Protein AF-A0A925V2D4-F1 (afdb_monomer)

Mean predicted aligned error: 14.12 Å

Foldseek 3Di:
DDDLVLLVVLCVVCVVVVHHDDLVSSCVSSVVDDDSVSNVVSSVVVVVVVVVVVDPPDPDPVVVVVVVVVVVVVVVVVVVVVVVVVVVVVVVVVVVVVVVVVVVVVVVVVVVVVVVVVVVVVVVVVVVVVVVD

Secondary structure (DSSP, 8-state):
---HHHHHHHHHHHHHTT----HHHHHHHTTT-S-HHHHHHHHHHHHHHHHHHTS---PPPHHHHHHHHHHHHHHHHHHHHHHHHHHHHHHHHHHHHHHHHHHHHHHHHHHHHHHHHHHHHHHHHHHHHHHT-

Radius of gyration: 40.56 Å; Cα contacts (8 Å, |Δi|>4): 46; chains: 1; bounding box: 80×41×97 Å

Structure (mmCIF, N/CA/C/O backbone):
data_AF-A0A925V2D4-F1
#
_entry.id   AF-A0A925V2D4-F1
#
loop_
_atom_site.group_PDB
_atom_site.id
_atom_site.type_symbol
_atom_site.label_atom_id
_atom_site.label_alt_id
_atom_site.label_comp_id
_atom_site.label_asym_id
_atom_site.label_entity_id
_atom_site.label_seq_id
_atom_site.pdbx_PDB_ins_code
_atom_site.Cartn_x
_atom_site.Cartn_y
_atom_site.Cartn_z
_atom_site.occupancy
_atom_site.B_iso_or_equiv
_atom_site.auth_seq_id
_atom_site.auth_comp_id
_atom_site.auth_asym_id
_atom_site.auth_atom_id
_atom_site.pdbx_PDB_model_num
ATOM 1 N N . MET A 1 1 ? 41.769 -29.103 -25.908 1.00 64.94 1 MET A N 1
ATOM 2 C CA . MET A 1 1 ? 41.907 -27.683 -26.300 1.00 64.94 1 MET A CA 1
ATOM 3 C C . MET A 1 1 ? 40.503 -27.124 -26.400 1.00 64.94 1 MET A C 1
ATOM 5 O O . MET A 1 1 ? 39.691 -27.806 -27.006 1.00 64.94 1 MET A O 1
ATOM 9 N N . ALA A 1 2 ? 40.214 -25.968 -25.802 1.00 78.00 2 ALA A N 1
ATOM 10 C CA . ALA A 1 2 ? 38.893 -25.354 -25.929 1.00 78.00 2 ALA A CA 1
ATOM 11 C C . ALA A 1 2 ? 38.728 -24.756 -27.335 1.00 78.00 2 ALA A C 1
ATOM 13 O O . ALA A 1 2 ? 39.617 -24.055 -27.830 1.00 78.00 2 ALA A O 1
ATOM 14 N N . SER A 1 3 ? 37.615 -25.068 -27.982 1.00 87.94 3 SER A N 1
ATOM 15 C CA . SER A 1 3 ? 37.202 -24.504 -29.261 1.00 87.94 3 SER A CA 1
ATOM 16 C C . SER A 1 3 ? 36.704 -23.065 -29.092 1.00 87.94 3 SER A C 1
ATOM 18 O O . SER A 1 3 ? 36.346 -22.619 -28.001 1.00 87.94 3 SER A O 1
ATOM 20 N N . LYS A 1 4 ? 36.664 -22.314 -30.197 1.00 89.06 4 LYS A N 1
ATOM 21 C CA . LYS A 1 4 ? 36.134 -20.944 -30.210 1.00 89.06 4 LYS A CA 1
ATOM 22 C C . LYS A 1 4 ? 34.677 -20.891 -29.728 1.00 89.06 4 LYS A C 1
ATOM 24 O O . LYS A 1 4 ? 34.330 -19.995 -28.968 1.00 89.06 4 LYS A O 1
ATOM 29 N N . GLU A 1 5 ? 33.863 -21.861 -30.138 1.00 89.62 5 GLU A N 1
ATOM 30 C CA . GLU A 1 5 ? 32.439 -21.955 -29.793 1.00 89.62 5 GLU A CA 1
ATOM 31 C C . GLU A 1 5 ? 32.228 -22.192 -28.293 1.00 89.62 5 GLU A C 1
ATOM 33 O O . GLU A 1 5 ? 31.378 -21.552 -27.679 1.00 89.62 5 GLU A O 1
ATOM 38 N N . GLU A 1 6 ? 33.053 -23.038 -27.666 1.00 90.56 6 GLU A N 1
ATOM 39 C CA . GLU A 1 6 ? 33.014 -23.258 -26.214 1.00 90.56 6 GLU A CA 1
ATOM 40 C C . GLU A 1 6 ? 33.361 -21.980 -25.438 1.00 90.56 6 GLU A C 1
ATOM 42 O O . GLU A 1 6 ? 32.707 -21.658 -24.445 1.00 90.56 6 GLU A O 1
ATOM 47 N N . ILE A 1 7 ? 34.354 -21.220 -25.912 1.00 91.88 7 ILE A N 1
ATOM 48 C CA . ILE A 1 7 ? 34.750 -19.942 -25.307 1.00 91.88 7 ILE A CA 1
ATOM 49 C C . ILE A 1 7 ? 33.624 -18.906 -25.455 1.00 91.88 7 ILE A C 1
ATOM 51 O O . ILE A 1 7 ? 33.312 -18.202 -24.495 1.00 91.88 7 ILE A O 1
ATOM 55 N N . GLU A 1 8 ? 32.980 -18.821 -26.621 1.00 93.12 8 GLU A N 1
ATOM 56 C CA . GLU A 1 8 ? 31.832 -17.931 -26.848 1.00 93.12 8 GLU A CA 1
ATOM 57 C C . GLU A 1 8 ? 30.631 -18.306 -25.968 1.00 93.12 8 GLU A C 1
ATOM 59 O O . GLU A 1 8 ? 30.008 -17.421 -25.376 1.00 93.12 8 GLU A O 1
ATOM 64 N N . ALA A 1 9 ? 30.349 -19.602 -25.807 1.00 93.25 9 ALA A N 1
ATOM 65 C CA . ALA A 1 9 ? 29.288 -20.092 -24.931 1.00 93.25 9 ALA A CA 1
ATOM 66 C C . ALA A 1 9 ? 29.558 -19.762 -23.453 1.00 93.25 9 ALA A C 1
ATOM 68 O O . ALA A 1 9 ? 28.652 -19.318 -22.747 1.00 93.25 9 ALA A O 1
ATOM 69 N N . ALA A 1 10 ? 30.801 -19.920 -22.988 1.00 93.12 10 ALA A N 1
ATOM 70 C CA . ALA A 1 10 ? 31.208 -19.541 -21.634 1.00 93.12 10 ALA A CA 1
ATOM 71 C C . ALA A 1 10 ? 31.072 -18.026 -21.393 1.00 93.12 10 ALA A C 1
ATOM 73 O O . ALA A 1 10 ? 30.536 -17.597 -20.371 1.00 93.12 10 ALA A O 1
ATOM 74 N N . ILE A 1 11 ? 31.488 -17.201 -22.360 1.00 94.25 11 ILE A N 1
ATOM 75 C CA . ILE A 1 11 ? 31.311 -15.742 -22.304 1.00 94.25 11 ILE A CA 1
ATOM 76 C C . ILE A 1 11 ? 29.823 -15.371 -22.231 1.00 94.25 11 ILE A C 1
ATOM 78 O O . ILE A 1 11 ? 29.449 -14.499 -21.445 1.00 94.25 11 ILE A O 1
ATOM 82 N N . ALA A 1 12 ? 28.974 -16.025 -23.030 1.00 92.00 12 ALA A N 1
ATOM 83 C CA . ALA A 1 12 ? 27.537 -15.777 -23.038 1.00 92.00 12 ALA A CA 1
ATOM 84 C C . ALA A 1 12 ? 26.886 -16.126 -21.692 1.00 92.00 12 ALA A C 1
ATOM 86 O O . ALA A 1 12 ? 26.130 -15.311 -21.171 1.00 92.00 12 ALA A O 1
ATOM 87 N N . ARG A 1 13 ? 27.229 -17.276 -21.091 1.00 93.38 13 ARG A N 1
ATOM 88 C CA . ARG A 1 13 ? 26.721 -17.678 -19.766 1.00 93.38 13 ARG A CA 1
ATOM 89 C C . ARG A 1 13 ? 27.069 -16.662 -18.679 1.00 93.38 13 ARG A C 1
ATOM 91 O O . ARG A 1 13 ? 26.181 -16.223 -17.953 1.00 93.38 13 ARG A O 1
ATOM 98 N N . LEU A 1 14 ? 28.329 -16.225 -18.623 1.00 93.69 14 LEU A N 1
ATOM 99 C CA . LEU A 1 14 ? 28.768 -15.197 -17.672 1.00 93.69 14 LEU A CA 1
ATOM 100 C C . LEU A 1 14 ? 27.994 -13.883 -17.863 1.00 93.69 14 LEU A C 1
ATOM 102 O O . LEU A 1 14 ? 27.525 -13.293 -16.892 1.00 93.69 14 LEU A O 1
ATOM 106 N N . ALA A 1 15 ? 27.797 -13.456 -19.112 1.00 90.69 15 ALA A N 1
ATOM 107 C CA . ALA A 1 15 ? 27.063 -12.232 -19.416 1.00 90.69 15 ALA A CA 1
ATOM 108 C C . ALA A 1 15 ? 25.562 -12.321 -19.078 1.00 90.69 15 ALA A C 1
ATOM 110 O O . ALA A 1 15 ? 25.000 -11.344 -18.585 1.00 90.69 15 ALA A O 1
ATOM 111 N N . THR A 1 16 ? 24.912 -13.466 -19.317 1.00 91.12 16 THR A N 1
ATOM 112 C CA . THR A 1 16 ? 23.504 -13.705 -18.946 1.00 91.12 16 THR A CA 1
ATOM 113 C C . THR A 1 16 ? 23.303 -13.675 -17.433 1.00 91.12 16 THR A C 1
ATOM 115 O O . THR A 1 16 ? 22.284 -13.173 -16.967 1.00 91.12 16 THR A O 1
ATOM 118 N N . ASN A 1 17 ? 24.299 -14.119 -16.665 1.00 88.75 17 ASN A N 1
ATOM 119 C CA . ASN A 1 17 ? 24.288 -14.065 -15.203 1.00 88.75 17 ASN A CA 1
ATOM 120 C C . ASN A 1 17 ? 24.615 -12.668 -14.636 1.00 88.75 17 ASN A C 1
ATOM 122 O O . ASN A 1 17 ? 24.733 -12.506 -13.425 1.00 88.75 17 ASN A O 1
ATOM 126 N N . GLY A 1 18 ? 24.778 -11.652 -15.491 1.00 86.12 18 GLY A N 1
ATOM 127 C CA . GLY A 1 18 ? 25.103 -10.287 -15.072 1.00 86.12 18 GLY A CA 1
ATOM 128 C C . GLY A 1 18 ? 26.564 -10.084 -14.659 1.00 86.12 18 GLY A C 1
ATOM 129 O O . GLY A 1 18 ? 26.909 -9.028 -14.133 1.00 86.12 18 GLY A O 1
ATOM 130 N N . GLU A 1 19 ? 27.442 -11.057 -14.906 1.00 89.25 19 GLU A N 1
ATOM 131 C CA . GLU A 1 19 ? 28.861 -10.954 -14.580 1.00 89.25 19 GLU A CA 1
ATOM 132 C C . GLU A 1 19 ? 29.686 -10.405 -15.751 1.00 89.25 19 GLU A C 1
ATOM 134 O O . GLU A 1 19 ? 29.445 -10.742 -16.910 1.00 89.25 19 GLU A O 1
ATOM 139 N N . ASP A 1 20 ? 30.719 -9.595 -15.465 1.00 89.06 20 ASP A N 1
ATOM 140 C CA . ASP A 1 20 ? 31.681 -9.197 -16.504 1.00 89.06 20 ASP A CA 1
ATOM 141 C C . ASP A 1 20 ? 32.587 -10.384 -16.875 1.00 89.06 20 ASP A C 1
ATOM 143 O O . ASP A 1 20 ? 33.328 -10.883 -16.013 1.00 89.06 20 ASP A O 1
ATOM 147 N N . PRO A 1 21 ? 32.586 -10.838 -18.143 1.00 90.69 21 PRO A N 1
ATOM 148 C CA . PRO A 1 21 ? 33.458 -11.915 -18.574 1.00 90.69 21 PRO A CA 1
ATOM 149 C C . PRO A 1 21 ? 34.915 -11.433 -18.581 1.00 90.69 21 PRO A C 1
ATOM 151 O O . PRO A 1 21 ? 35.319 -10.559 -19.358 1.00 90.69 21 PRO A O 1
ATOM 154 N N . THR A 1 22 ? 35.733 -12.022 -17.710 1.00 93.62 22 THR A N 1
ATOM 155 C CA . THR A 1 22 ? 37.191 -11.839 -17.694 1.00 93.62 22 THR A CA 1
ATOM 156 C C . THR A 1 22 ? 37.878 -13.112 -18.171 1.00 93.62 22 THR A C 1
ATOM 158 O O . THR A 1 22 ? 37.315 -14.198 -18.073 1.00 93.62 22 THR A O 1
ATOM 161 N N . VAL A 1 23 ? 39.119 -13.005 -18.657 1.00 91.56 23 VAL A N 1
ATOM 162 C CA . VAL A 1 23 ? 39.8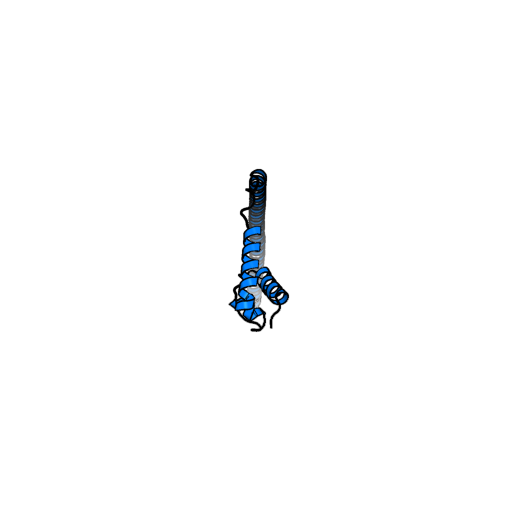92 -14.166 -19.139 1.00 91.56 23 VAL A CA 1
ATOM 163 C C . VAL A 1 23 ? 39.964 -15.275 -18.080 1.00 91.56 23 VAL A C 1
ATOM 165 O O . VAL A 1 23 ? 39.834 -16.449 -18.413 1.00 91.56 23 VAL A O 1
ATOM 168 N N . ARG A 1 24 ? 40.110 -14.901 -16.801 1.00 91.94 24 ARG A N 1
ATOM 169 C CA . ARG A 1 24 ? 40.142 -15.842 -15.677 1.00 91.94 24 ARG A CA 1
ATOM 170 C C . ARG A 1 24 ? 38.787 -16.505 -15.436 1.00 91.94 24 ARG A C 1
ATOM 172 O O . ARG A 1 24 ? 38.741 -17.720 -15.338 1.00 91.94 24 ARG A O 1
ATOM 179 N N . LYS A 1 25 ? 37.696 -15.733 -15.419 1.00 92.81 25 LYS A N 1
ATOM 180 C CA . LYS A 1 25 ? 36.342 -16.276 -15.228 1.00 92.81 25 LYS A CA 1
ATOM 181 C C . LYS A 1 25 ? 35.925 -17.204 -16.363 1.00 92.81 25 LYS A C 1
ATOM 183 O O . LYS A 1 25 ? 35.363 -18.255 -16.112 1.00 92.81 25 LYS A O 1
ATOM 188 N N . VAL A 1 26 ? 36.248 -16.842 -17.603 1.00 92.12 26 VAL A N 1
ATOM 189 C CA . VAL A 1 26 ? 35.991 -17.695 -18.771 1.00 92.12 26 VAL A CA 1
ATOM 190 C C . VAL A 1 26 ? 36.815 -18.984 -18.687 1.00 92.12 26 VAL A C 1
ATOM 192 O O . VAL A 1 26 ? 36.315 -20.049 -19.017 1.00 92.12 26 VAL A O 1
ATOM 195 N N . TRP A 1 27 ? 38.060 -18.917 -18.211 1.00 92.44 27 TRP A N 1
ATOM 196 C CA . TRP A 1 27 ? 38.886 -20.106 -17.992 1.00 92.44 27 TRP A CA 1
ATOM 197 C C . TRP A 1 27 ? 38.354 -21.006 -16.867 1.00 92.44 27 TRP A C 1
ATOM 199 O O . TRP A 1 27 ? 38.335 -22.226 -17.027 1.00 92.44 27 TRP A O 1
ATOM 209 N N . ASP A 1 28 ? 37.881 -20.421 -15.765 1.00 91.94 28 ASP A N 1
ATOM 210 C CA . ASP A 1 28 ? 37.244 -21.155 -14.667 1.00 91.94 28 ASP A CA 1
ATOM 211 C C . ASP A 1 28 ? 35.925 -21.816 -15.131 1.00 91.94 28 ASP A C 1
ATOM 213 O O . ASP A 1 28 ? 35.712 -22.998 -14.869 1.00 91.94 28 ASP A O 1
ATOM 217 N N . GLU A 1 29 ? 35.105 -21.103 -15.911 1.00 89.88 29 GLU A N 1
ATOM 218 C CA . GLU A 1 29 ? 33.852 -21.584 -16.525 1.00 89.88 29 GLU A CA 1
ATOM 219 C C . GLU A 1 29 ? 34.078 -22.735 -17.526 1.00 89.88 29 GLU A C 1
ATOM 221 O O . GLU A 1 29 ? 33.243 -23.624 -17.674 1.00 89.88 29 GLU A O 1
ATOM 226 N N . LEU A 1 30 ? 35.233 -22.757 -18.197 1.00 89.44 30 LEU A N 1
ATOM 227 C CA . LEU A 1 30 ? 35.657 -23.842 -19.091 1.00 89.44 30 LEU A CA 1
ATOM 228 C C . LEU A 1 30 ? 36.286 -25.032 -18.343 1.00 89.44 30 LEU A C 1
ATOM 230 O O . LEU A 1 30 ? 36.883 -25.912 -18.968 1.00 89.44 30 LEU A O 1
ATOM 234 N N . GLY A 1 31 ? 36.216 -25.062 -17.009 1.00 87.12 31 GLY A N 1
ATOM 235 C CA . GLY A 1 31 ? 36.801 -26.131 -16.199 1.00 87.12 31 GLY A CA 1
ATOM 236 C C . GLY A 1 31 ? 38.330 -26.137 -16.225 1.00 87.12 31 GLY A C 1
ATOM 237 O O . GLY A 1 31 ? 38.946 -27.199 -16.153 1.00 87.12 31 GLY A O 1
ATOM 238 N N . LYS A 1 32 ? 38.953 -24.957 -16.360 1.00 85.62 32 LYS A N 1
ATOM 239 C CA . LYS A 1 32 ? 40.411 -24.762 -16.482 1.00 85.62 32 LYS A CA 1
ATOM 240 C C . LYS A 1 32 ? 41.020 -25.412 -17.729 1.00 85.62 32 LYS A C 1
ATOM 242 O O . LYS A 1 32 ? 42.229 -25.645 -17.794 1.00 85.62 32 LYS A O 1
ATOM 247 N N . SER A 1 33 ? 40.192 -25.682 -18.736 1.00 77.56 33 SER A N 1
ATOM 248 C CA . SER A 1 33 ? 40.608 -26.214 -20.030 1.00 77.56 33 SER A CA 1
ATOM 249 C C . SER A 1 33 ? 40.903 -25.085 -21.024 1.00 77.56 33 SER A C 1
ATOM 251 O O . SER A 1 33 ? 40.158 -24.112 -21.126 1.00 77.56 33 SER A O 1
ATOM 253 N N . GLY A 1 34 ? 41.992 -25.220 -21.786 1.00 77.25 34 GLY A N 1
ATOM 254 C CA . GLY A 1 34 ? 42.433 -24.230 -22.777 1.00 77.25 34 GLY A CA 1
ATOM 255 C C . GLY A 1 34 ? 43.482 -23.240 -22.258 1.00 77.25 34 GLY A C 1
ATOM 256 O O . GLY A 1 34 ? 43.807 -23.202 -21.073 1.00 77.25 34 GLY A O 1
ATOM 257 N N . SER A 1 35 ? 44.050 -22.458 -23.181 1.00 86.06 35 SER A N 1
ATOM 258 C CA . SER A 1 35 ? 45.068 -21.443 -22.884 1.00 86.06 35 SER A CA 1
ATOM 259 C C . SER A 1 35 ? 44.480 -20.032 -22.894 1.00 86.06 35 SER A C 1
ATOM 261 O O . SER A 1 35 ? 43.630 -19.698 -23.721 1.00 86.06 35 SER A O 1
ATOM 263 N N . PHE A 1 36 ? 45.012 -19.149 -22.047 1.00 87.12 36 PHE A N 1
ATOM 264 C CA . PHE A 1 36 ? 44.679 -17.723 -22.067 1.00 87.12 36 PHE A CA 1
ATOM 265 C C . PHE A 1 36 ? 44.938 -17.070 -23.430 1.00 87.12 36 PHE A C 1
ATOM 267 O O . PHE A 1 36 ? 44.193 -16.175 -23.824 1.00 87.12 36 PHE A O 1
ATOM 274 N N . SER A 1 37 ? 45.928 -17.552 -24.189 1.00 87.75 37 SER A N 1
ATOM 275 C CA . SER A 1 37 ? 46.192 -17.079 -25.556 1.00 87.75 37 SER A CA 1
ATOM 276 C C . SER A 1 37 ? 45.062 -17.401 -26.543 1.00 87.75 37 SER A C 1
ATOM 278 O O . SER A 1 37 ? 44.934 -16.713 -27.551 1.00 87.75 37 SER A O 1
ATOM 280 N N . GLN A 1 38 ? 44.221 -18.399 -26.247 1.00 88.06 38 GLN A N 1
ATOM 281 C CA . GLN A 1 38 ? 43.047 -18.771 -27.047 1.00 88.06 38 GLN A CA 1
ATOM 282 C C . GLN A 1 38 ? 41.791 -18.006 -26.611 1.00 88.06 38 GLN A C 1
ATOM 284 O O . GLN A 1 38 ? 40.981 -17.620 -27.449 1.00 88.06 38 GLN A O 1
ATOM 289 N N . ILE A 1 39 ? 41.649 -17.741 -25.308 1.00 90.94 39 ILE A N 1
ATOM 290 C CA . ILE A 1 39 ? 40.495 -17.027 -24.738 1.00 90.94 39 ILE A CA 1
ATOM 291 C C . ILE A 1 39 ? 40.545 -15.531 -25.071 1.00 90.94 39 ILE A C 1
ATOM 293 O O . ILE A 1 39 ? 39.531 -14.930 -25.426 1.00 90.94 39 ILE A O 1
ATOM 297 N N . ASN A 1 40 ? 41.725 -14.917 -24.971 1.00 93.12 40 ASN A N 1
ATOM 298 C CA . ASN A 1 40 ? 41.879 -13.465 -25.060 1.00 93.12 40 ASN A CA 1
ATOM 299 C C . ASN A 1 40 ? 41.406 -12.858 -26.406 1.00 93.12 40 ASN A C 1
ATOM 301 O O . ASN A 1 40 ? 40.686 -11.853 -26.379 1.00 93.12 40 ASN A O 1
ATOM 305 N N . PRO A 1 41 ? 41.709 -13.456 -27.581 1.00 92.75 41 PRO A N 1
ATOM 306 C CA . PRO A 1 41 ? 41.209 -12.964 -28.868 1.00 92.75 41 PRO A CA 1
ATOM 307 C C . PRO A 1 41 ? 39.678 -13.000 -28.976 1.00 92.75 41 PRO A C 1
ATOM 309 O O . PRO A 1 41 ? 39.073 -12.039 -29.455 1.00 92.75 41 PRO A O 1
ATOM 312 N N . VAL A 1 42 ? 39.050 -14.079 -28.495 1.00 93.31 42 VAL A N 1
ATOM 313 C CA . VAL A 1 42 ? 37.590 -14.274 -28.541 1.00 93.31 42 VAL A CA 1
ATOM 314 C C . VAL A 1 42 ? 36.889 -13.301 -27.596 1.00 93.31 42 VAL A C 1
ATOM 316 O O . VAL A 1 42 ? 35.958 -12.604 -27.999 1.00 93.31 42 VAL A O 1
ATOM 319 N N . LEU A 1 43 ? 37.397 -13.165 -26.369 1.00 92.50 43 LEU A N 1
ATOM 320 C CA . LEU A 1 43 ? 36.868 -12.218 -25.392 1.00 92.50 43 LEU A CA 1
ATOM 321 C C . LEU A 1 43 ? 36.978 -10.769 -25.883 1.00 92.50 43 LEU A C 1
ATOM 323 O O . LEU A 1 43 ? 36.031 -9.994 -25.756 1.00 92.50 43 LEU A O 1
ATOM 327 N N . SER A 1 44 ? 38.111 -10.403 -26.483 1.00 92.00 44 SER A N 1
ATOM 328 C CA . SER A 1 44 ? 38.320 -9.066 -27.045 1.00 92.00 44 SER A CA 1
ATOM 329 C C . SER A 1 44 ? 37.374 -8.783 -28.216 1.00 92.00 44 SER A C 1
ATOM 331 O O . SER A 1 44 ? 36.819 -7.688 -28.317 1.00 92.00 44 SER A O 1
ATOM 333 N N . ALA A 1 45 ? 37.146 -9.767 -29.094 1.00 91.94 45 ALA A N 1
ATOM 334 C CA . ALA A 1 45 ? 36.172 -9.654 -30.177 1.00 91.94 45 ALA A CA 1
ATOM 335 C C . ALA A 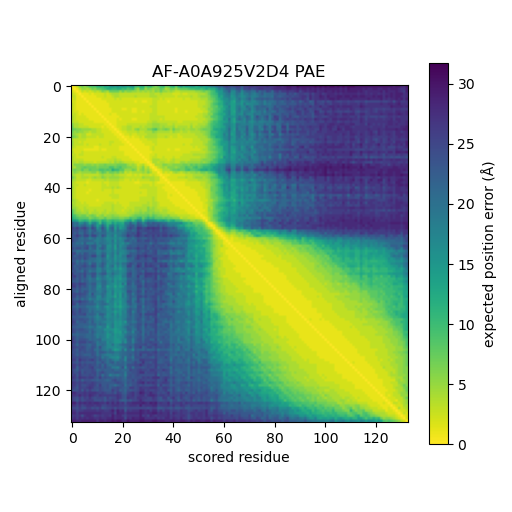1 45 ? 34.745 -9.463 -29.641 1.00 91.94 45 ALA A C 1
ATOM 337 O O . ALA A 1 45 ? 34.044 -8.559 -30.097 1.00 91.94 45 ALA A O 1
ATOM 338 N N . TRP A 1 46 ? 34.356 -10.233 -28.622 1.00 92.62 46 TRP A N 1
ATOM 339 C CA . TRP A 1 46 ? 33.062 -10.090 -27.960 1.00 92.62 46 TRP A CA 1
ATOM 340 C C . TRP A 1 46 ? 32.895 -8.720 -27.289 1.00 92.62 46 TRP A C 1
ATOM 342 O O . TRP A 1 46 ? 31.877 -8.062 -27.501 1.00 92.62 46 TRP A O 1
ATOM 352 N N . LYS A 1 47 ? 33.906 -8.229 -26.552 1.00 89.75 47 LYS A N 1
ATOM 353 C CA . LYS A 1 47 ? 33.864 -6.902 -25.907 1.00 89.75 47 LYS A CA 1
ATOM 354 C C . LYS A 1 47 ? 33.702 -5.776 -26.930 1.00 89.75 47 LYS A C 1
ATOM 356 O O . LYS A 1 47 ? 32.901 -4.872 -26.708 1.00 89.75 47 LYS A O 1
ATOM 361 N N . ARG A 1 48 ? 34.387 -5.856 -28.078 1.00 87.06 48 ARG A N 1
ATOM 362 C CA . ARG A 1 48 ? 34.212 -4.898 -29.187 1.00 87.06 48 ARG A CA 1
ATOM 363 C C . ARG A 1 48 ? 32.812 -4.963 -29.799 1.00 87.06 48 ARG A C 1
ATOM 365 O O . ARG A 1 48 ? 32.212 -3.919 -30.026 1.00 87.06 48 ARG A O 1
ATOM 372 N N . ALA A 1 49 ? 32.270 -6.160 -30.026 1.00 85.62 49 ALA A N 1
ATOM 373 C CA . ALA A 1 49 ? 30.915 -6.326 -30.553 1.00 85.62 49 ALA A CA 1
ATOM 374 C C . ALA A 1 49 ? 29.841 -5.812 -29.575 1.00 85.62 49 ALA A C 1
ATOM 376 O O . ALA A 1 49 ? 28.881 -5.167 -29.994 1.00 85.62 49 ALA A O 1
ATOM 377 N N . LYS A 1 50 ? 30.022 -6.047 -28.268 1.00 84.38 50 LYS A N 1
ATOM 378 C CA . LYS A 1 50 ? 29.163 -5.500 -27.209 1.00 84.38 50 LYS A CA 1
ATOM 379 C C . LYS A 1 50 ? 29.232 -3.974 -27.176 1.00 84.38 50 LYS A C 1
ATOM 381 O O . LYS A 1 50 ? 28.191 -3.333 -27.184 1.00 84.38 50 LYS A O 1
ATOM 386 N N . ALA A 1 51 ? 30.432 -3.395 -27.217 1.00 79.50 51 ALA A N 1
ATOM 387 C CA . ALA A 1 51 ? 30.614 -1.944 -27.259 1.00 79.50 51 ALA A CA 1
ATOM 388 C C . ALA A 1 51 ? 29.992 -1.305 -28.513 1.00 79.50 51 ALA A C 1
ATOM 390 O O . ALA A 1 51 ? 29.380 -0.251 -28.408 1.00 79.50 51 ALA A O 1
ATOM 391 N N . ALA A 1 52 ? 30.079 -1.957 -29.678 1.00 77.50 52 ALA A N 1
ATOM 392 C CA . ALA A 1 52 ? 29.442 -1.483 -30.907 1.00 77.50 52 ALA A CA 1
ATOM 393 C C . ALA A 1 52 ? 27.902 -1.526 -30.836 1.00 77.50 52 ALA A C 1
ATOM 395 O O . ALA A 1 52 ? 27.243 -0.632 -31.357 1.00 77.50 52 ALA A O 1
ATOM 396 N N . LYS A 1 53 ? 27.324 -2.532 -30.161 1.00 73.38 53 LYS A N 1
ATOM 397 C CA . LYS A 1 53 ? 25.875 -2.603 -29.885 1.00 73.38 53 LYS A CA 1
ATOM 398 C C . LYS A 1 53 ? 25.420 -1.613 -28.809 1.00 73.38 53 LYS A C 1
ATOM 400 O O . LYS A 1 53 ? 24.288 -1.154 -28.859 1.00 73.38 53 LYS A O 1
ATOM 405 N N . SER A 1 54 ? 26.290 -1.304 -27.850 1.00 62.88 54 SER A N 1
ATOM 406 C CA . SER A 1 54 ? 26.072 -0.306 -26.797 1.00 62.88 54 SER A CA 1
ATOM 407 C C . SER A 1 54 ? 26.560 1.092 -27.181 1.00 62.88 54 SER A C 1
ATOM 409 O O . SER A 1 54 ? 26.699 1.937 -26.297 1.00 62.88 54 SER A O 1
ATOM 411 N N . ALA A 1 55 ? 26.821 1.358 -28.468 1.00 59.75 55 ALA A N 1
ATOM 412 C CA . ALA A 1 55 ? 26.996 2.727 -28.936 1.00 59.75 55 ALA A CA 1
ATOM 413 C C . ALA A 1 55 ? 25.812 3.563 -28.419 1.00 59.75 55 ALA A C 1
ATOM 415 O O . ALA A 1 55 ? 24.690 3.045 -28.421 1.00 59.75 55 ALA A O 1
ATOM 416 N N . PRO A 1 56 ? 26.043 4.792 -27.919 1.00 60.12 56 PRO A N 1
ATOM 417 C CA . PRO A 1 56 ? 24.982 5.600 -27.339 1.00 60.12 56 PRO A CA 1
ATOM 418 C C . PRO A 1 56 ? 23.835 5.683 -28.345 1.00 60.12 56 PRO A C 1
ATOM 420 O O . PRO A 1 56 ? 23.994 6.211 -29.446 1.00 60.12 56 PRO A O 1
ATOM 423 N N . GLY A 1 57 ? 22.712 5.057 -27.988 1.00 62.84 57 GLY A N 1
ATOM 424 C CA . GLY A 1 57 ? 21.508 5.090 -28.801 1.00 62.84 57 GLY A CA 1
ATOM 425 C C . GLY A 1 57 ? 21.064 6.536 -28.976 1.00 62.84 57 GL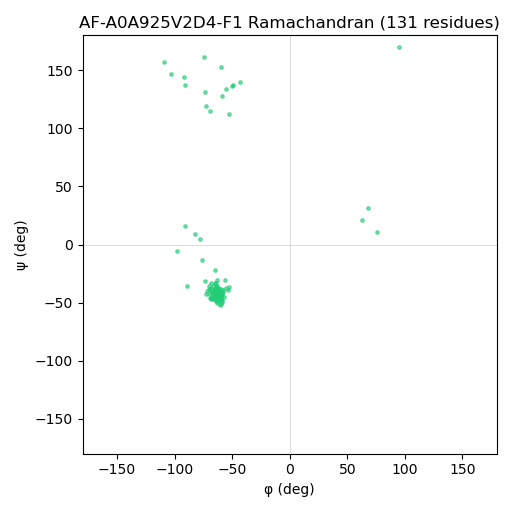Y A C 1
ATOM 426 O O . GLY A 1 57 ? 21.351 7.384 -28.129 1.00 62.84 57 GLY A O 1
ATOM 427 N N . SER A 1 58 ? 20.374 6.815 -30.084 1.00 64.38 58 SER A N 1
ATOM 428 C CA . SER A 1 58 ? 19.705 8.101 -30.301 1.00 64.38 58 SER A CA 1
ATOM 429 C C . SER A 1 58 ? 18.976 8.538 -29.021 1.00 64.38 58 SER A C 1
ATOM 431 O O . SER A 1 58 ? 18.384 7.672 -28.366 1.00 64.38 58 SER A O 1
ATOM 433 N N . PRO A 1 59 ? 19.006 9.834 -28.649 1.00 72.19 59 PRO A N 1
ATOM 434 C CA . PRO A 1 59 ? 18.314 10.315 -27.458 1.00 72.19 59 PRO A CA 1
ATOM 435 C C . PRO A 1 59 ? 16.863 9.830 -27.459 1.00 72.19 59 PRO A C 1
ATOM 437 O O . PRO A 1 59 ? 16.200 9.829 -28.501 1.00 72.19 59 PRO A O 1
ATOM 440 N N . VAL A 1 60 ? 16.401 9.371 -26.293 1.00 75.75 60 VAL A N 1
ATOM 441 C CA . VAL A 1 60 ? 15.007 8.962 -26.100 1.00 75.75 60 VAL A CA 1
ATOM 442 C C . VAL A 1 60 ? 14.122 10.173 -26.412 1.00 75.75 60 VAL A C 1
ATOM 444 O O . VAL A 1 60 ? 14.378 11.238 -25.853 1.00 75.75 60 VAL A O 1
ATOM 447 N N . PRO A 1 61 ? 13.111 10.048 -27.292 1.00 86.75 61 PRO A N 1
ATOM 448 C CA . PRO A 1 61 ? 12.195 11.143 -27.585 1.00 86.75 61 PRO A CA 1
ATOM 449 C C . PRO A 1 61 ? 11.533 11.691 -26.317 1.00 86.75 61 PRO A C 1
ATOM 451 O O . PRO A 1 61 ? 11.003 10.910 -25.524 1.00 86.75 61 PRO A O 1
ATOM 454 N N . ASP A 1 62 ? 11.488 13.016 -26.171 1.00 88.19 62 ASP A N 1
ATOM 455 C CA . ASP A 1 62 ? 10.937 13.695 -24.985 1.00 88.19 62 ASP A CA 1
ATOM 456 C C . ASP A 1 62 ? 9.513 13.232 -24.649 1.00 88.19 62 ASP A C 1
ATOM 458 O O . ASP A 1 62 ? 9.195 12.986 -23.491 1.00 88.19 62 ASP A O 1
ATOM 462 N N . VAL A 1 63 ? 8.693 12.963 -25.671 1.00 91.31 63 VAL A N 1
ATOM 463 C CA . VAL A 1 63 ? 7.321 12.448 -25.517 1.00 91.31 63 VAL A CA 1
ATOM 464 C C . VAL A 1 63 ? 7.269 11.154 -24.696 1.00 91.31 63 VAL A C 1
ATOM 466 O O . VAL A 1 63 ? 6.337 10.955 -23.914 1.00 91.31 63 VAL A O 1
ATOM 469 N N . LEU A 1 64 ? 8.250 10.259 -24.850 1.00 88.56 64 LEU A N 1
ATOM 470 C CA . LEU A 1 64 ? 8.306 9.022 -24.068 1.00 88.56 64 LEU A CA 1
ATOM 471 C C . LEU A 1 64 ? 8.687 9.303 -22.614 1.00 88.56 64 LEU A C 1
ATOM 473 O O . LEU A 1 64 ? 8.099 8.710 -21.710 1.00 88.56 64 LEU A O 1
ATOM 477 N N . THR A 1 65 ? 9.624 10.224 -22.390 1.00 91.38 65 THR A N 1
ATOM 478 C CA . THR A 1 65 ? 10.029 10.662 -21.050 1.00 91.38 65 THR A CA 1
ATOM 479 C C . THR A 1 65 ? 8.858 11.317 -20.317 1.00 91.38 65 THR A C 1
ATOM 481 O O . THR A 1 65 ? 8.536 10.917 -19.199 1.00 91.38 65 THR A O 1
ATOM 484 N N . ASP A 1 66 ? 8.149 12.236 -20.970 1.00 93.50 66 ASP A N 1
ATOM 485 C CA . ASP A 1 66 ? 6.979 12.919 -20.414 1.00 93.50 66 ASP A CA 1
ATOM 486 C C . ASP A 1 66 ? 5.853 11.935 -20.087 1.00 93.50 66 ASP A C 1
ATOM 488 O O . ASP A 1 66 ? 5.239 11.998 -19.019 1.00 93.50 66 ASP A O 1
ATOM 492 N N . THR A 1 67 ? 5.614 10.966 -20.977 1.00 96.31 67 THR A N 1
ATOM 493 C CA . THR A 1 67 ? 4.614 9.913 -20.753 1.00 96.31 67 THR A CA 1
ATOM 494 C C . THR A 1 67 ? 4.984 9.044 -19.551 1.00 96.31 67 THR A C 1
ATOM 496 O O . THR A 1 67 ? 4.117 8.722 -18.734 1.00 96.31 67 THR A O 1
ATOM 499 N N . ALA A 1 68 ? 6.262 8.686 -19.404 1.00 94.88 68 ALA A N 1
ATOM 500 C CA . ALA A 1 68 ? 6.742 7.905 -18.270 1.00 94.88 68 ALA A CA 1
ATOM 501 C C . ALA A 1 68 ? 6.597 8.677 -16.949 1.00 94.88 68 ALA A C 1
ATOM 503 O O . ALA A 1 68 ? 6.089 8.125 -15.972 1.00 94.88 68 ALA A O 1
ATOM 504 N N . ILE A 1 69 ? 6.963 9.962 -16.930 1.00 96.56 69 ILE A N 1
ATOM 505 C CA . ILE A 1 69 ? 6.799 10.834 -15.759 1.00 96.56 69 ILE A CA 1
ATOM 506 C C . ILE A 1 69 ? 5.318 10.949 -15.382 1.00 96.56 69 ILE A C 1
ATOM 508 O O . ILE A 1 69 ? 4.960 10.772 -14.217 1.00 96.56 69 ILE A O 1
ATOM 512 N N . ALA A 1 70 ? 4.439 11.175 -16.361 1.00 97.25 70 ALA A N 1
ATOM 513 C CA . ALA A 1 70 ? 3.001 11.270 -16.129 1.00 97.25 70 ALA A CA 1
ATOM 514 C C . ALA A 1 70 ? 2.410 9.963 -15.576 1.00 97.25 70 ALA A C 1
ATOM 516 O O . ALA A 1 70 ? 1.526 9.996 -14.717 1.00 97.25 70 ALA A O 1
ATOM 517 N N . LEU A 1 71 ? 2.890 8.806 -16.043 1.00 97.88 71 LEU A N 1
ATOM 518 C CA . LEU A 1 71 ? 2.462 7.509 -15.526 1.00 97.88 71 LEU A CA 1
ATOM 519 C C . LEU A 1 71 ? 2.898 7.315 -14.069 1.00 97.88 71 LEU A C 1
ATOM 521 O O . LEU A 1 71 ? 2.075 6.935 -13.238 1.00 97.88 71 LEU A O 1
ATOM 525 N N . VAL A 1 72 ? 4.157 7.621 -13.746 1.00 97.88 72 VAL A N 1
ATOM 526 C CA . VAL A 1 72 ? 4.675 7.526 -12.372 1.00 97.88 72 VAL A CA 1
ATOM 527 C C . VAL A 1 72 ? 3.899 8.450 -11.436 1.00 97.88 72 VAL A C 1
ATOM 529 O O . VAL A 1 72 ? 3.489 8.013 -10.362 1.00 97.88 72 VAL A O 1
ATOM 532 N N . ALA A 1 73 ? 3.614 9.684 -11.860 1.00 98.06 73 ALA A N 1
ATOM 533 C CA . ALA A 1 73 ? 2.805 10.620 -11.084 1.00 98.06 73 ALA A CA 1
ATOM 534 C C . ALA A 1 73 ? 1.397 10.067 -10.802 1.00 98.06 73 ALA A C 1
ATOM 536 O O . ALA A 1 73 ? 0.925 10.124 -9.668 1.00 98.06 73 ALA A O 1
ATOM 537 N N . LYS A 1 74 ? 0.743 9.456 -11.800 1.00 98.12 74 LYS A N 1
ATOM 538 C CA . LYS A 1 74 ? -0.568 8.811 -11.612 1.00 98.12 74 LYS A CA 1
ATOM 539 C C . LYS A 1 74 ? -0.504 7.637 -10.638 1.00 98.12 74 LYS A C 1
ATOM 541 O O . LYS A 1 74 ? -1.383 7.520 -9.786 1.00 98.12 74 LYS A O 1
ATOM 546 N N . CYS A 1 75 ? 0.516 6.785 -10.747 1.00 98.19 75 CYS A N 1
ATOM 547 C CA . CYS A 1 75 ? 0.714 5.679 -9.811 1.00 98.19 75 CYS A CA 1
ATOM 548 C C . CYS A 1 75 ? 0.914 6.191 -8.382 1.00 98.19 75 CYS A C 1
ATOM 550 O O . CYS A 1 75 ? 0.316 5.644 -7.458 1.00 98.19 75 CYS A O 1
ATOM 552 N N . TRP A 1 76 ? 1.694 7.261 -8.209 1.00 98.19 76 TRP A N 1
ATOM 553 C CA . TRP A 1 76 ? 1.901 7.892 -6.909 1.00 98.19 76 TRP A CA 1
ATOM 554 C C . TRP A 1 76 ? 0.591 8.403 -6.311 1.00 98.19 76 TRP A C 1
ATOM 556 O O . TRP A 1 76 ? 0.239 8.023 -5.201 1.00 98.19 76 TRP A O 1
ATOM 566 N N . THR A 1 77 ? -0.182 9.186 -7.068 1.00 98.38 77 THR A N 1
ATOM 567 C CA . THR A 1 77 ? -1.475 9.703 -6.599 1.00 98.38 77 THR A CA 1
ATOM 568 C C . THR A 1 77 ? -2.452 8.582 -6.243 1.00 98.38 77 THR A C 1
ATOM 570 O O . THR A 1 77 ? -3.200 8.702 -5.275 1.00 98.38 77 THR A O 1
ATOM 573 N N . LEU A 1 78 ? -2.472 7.485 -7.006 1.00 98.38 78 LEU A N 1
ATOM 574 C CA . LEU A 1 78 ? -3.331 6.343 -6.696 1.00 98.38 78 LEU A CA 1
ATOM 575 C C . LEU A 1 78 ? -2.892 5.637 -5.406 1.00 98.38 78 LEU A C 1
ATOM 577 O O . LEU A 1 78 ? -3.737 5.306 -4.577 1.00 98.38 78 LEU A O 1
ATOM 581 N N . ALA A 1 79 ? -1.586 5.432 -5.233 1.00 98.00 79 ALA A N 1
ATOM 582 C CA . ALA A 1 79 ? -1.027 4.829 -4.030 1.00 98.00 79 ALA A CA 1
ATOM 583 C C . ALA A 1 79 ? -1.289 5.698 -2.790 1.00 98.00 79 ALA A C 1
ATOM 585 O O . ALA A 1 79 ? -1.700 5.178 -1.759 1.00 98.00 79 ALA A O 1
ATOM 586 N N . GLU A 1 80 ? -1.122 7.015 -2.907 1.00 98.38 80 GLU A N 1
ATOM 587 C CA . GLU A 1 80 ? -1.383 7.980 -1.836 1.00 98.38 80 GLU A CA 1
ATOM 588 C C . GLU A 1 80 ? -2.856 7.991 -1.415 1.00 98.38 80 GLU A C 1
ATOM 590 O O . GLU A 1 80 ? -3.161 7.944 -0.221 1.00 98.38 80 GLU A O 1
ATOM 595 N N . ARG A 1 81 ? -3.779 7.985 -2.386 1.00 98.38 81 ARG A N 1
ATOM 596 C CA . ARG A 1 81 ? -5.217 7.861 -2.111 1.00 98.38 81 ARG A CA 1
ATOM 597 C C . ARG A 1 81 ? -5.523 6.564 -1.380 1.00 98.38 81 ARG A C 1
ATOM 599 O O . ARG A 1 81 ? -6.107 6.61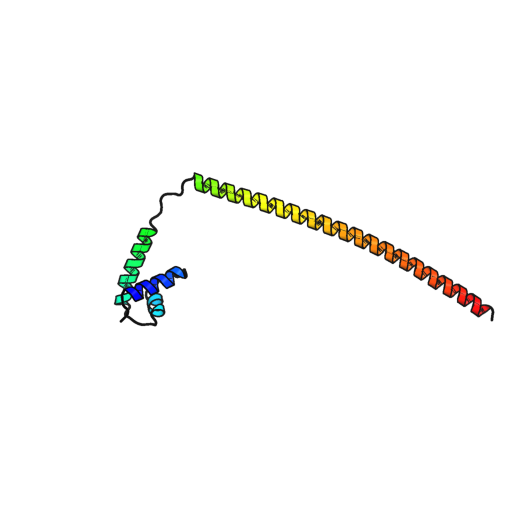1 -0.307 1.00 98.38 81 ARG A O 1
ATOM 606 N N . LYS A 1 82 ? -5.048 5.429 -1.902 1.00 98.31 82 LYS A N 1
ATOM 607 C CA . LYS A 1 82 ? -5.274 4.130 -1.264 1.00 98.31 82 LYS A CA 1
ATOM 608 C C . LYS A 1 82 ? -4.715 4.082 0.160 1.00 98.31 82 LYS A C 1
ATOM 610 O O . LYS A 1 82 ? -5.391 3.595 1.054 1.00 98.31 82 LYS A O 1
ATOM 615 N N . ALA A 1 83 ? -3.510 4.600 0.382 1.00 98.12 83 ALA A N 1
ATOM 616 C CA . ALA A 1 83 ? -2.912 4.643 1.712 1.00 98.12 83 ALA A CA 1
ATOM 617 C C . ALA A 1 83 ? -3.712 5.530 2.678 1.00 98.12 83 ALA A C 1
ATOM 619 O O . ALA A 1 83 ? -3.825 5.211 3.860 1.00 98.12 83 ALA A O 1
ATOM 620 N N . THR A 1 84 ? -4.281 6.628 2.177 1.00 98.19 84 THR A N 1
ATOM 621 C CA . THR A 1 84 ? -5.142 7.509 2.970 1.00 98.19 84 THR A CA 1
ATOM 622 C C . THR A 1 84 ? -6.452 6.815 3.332 1.00 98.19 84 THR A C 1
ATOM 624 O O . THR A 1 84 ? -6.837 6.848 4.499 1.00 98.19 84 THR A O 1
ATOM 627 N N . ASP A 1 85 ? -7.097 6.156 2.370 1.00 98.38 85 ASP A N 1
ATOM 628 C CA . ASP A 1 85 ? -8.345 5.419 2.589 1.00 98.38 85 ASP A CA 1
ATOM 629 C C . ASP A 1 85 ? -8.128 4.271 3.588 1.00 98.38 85 ASP A C 1
ATOM 631 O O . ASP A 1 85 ? -8.820 4.199 4.602 1.00 98.38 85 ASP A O 1
ATOM 635 N N . ASP A 1 86 ? -7.086 3.454 3.388 1.00 98.25 86 ASP A N 1
ATOM 636 C CA . ASP A 1 86 ? -6.735 2.349 4.290 1.00 98.25 86 ASP A CA 1
ATOM 637 C C . ASP A 1 86 ? -6.477 2.860 5.728 1.00 98.25 86 ASP A C 1
ATOM 639 O O . ASP A 1 86 ? -6.889 2.236 6.708 1.00 98.25 86 ASP A O 1
ATOM 643 N N . ALA A 1 87 ? -5.824 4.020 5.879 1.00 98.06 87 ALA A N 1
ATOM 644 C CA . ALA A 1 87 ? -5.577 4.628 7.186 1.00 98.06 87 ALA A CA 1
ATOM 645 C C . ALA A 1 87 ? -6.855 5.176 7.845 1.00 98.06 87 ALA A C 1
ATOM 647 O O . ALA A 1 87 ? -6.980 5.127 9.071 1.00 98.06 87 ALA A O 1
ATOM 648 N N . GLN A 1 88 ? -7.792 5.718 7.063 1.00 98.25 88 GLN A N 1
ATOM 649 C CA . GLN A 1 88 ? -9.085 6.179 7.570 1.00 98.25 88 GLN A CA 1
ATOM 650 C C . GLN A 1 88 ? -9.968 5.007 7.998 1.00 98.25 88 GLN A C 1
ATOM 652 O O . GLN A 1 88 ? -10.567 5.067 9.070 1.00 98.25 88 GLN A O 1
ATOM 657 N N . ASP A 1 89 ? -10.005 3.936 7.211 1.00 98.12 89 ASP A N 1
ATOM 658 C CA . ASP A 1 89 ? -10.775 2.737 7.530 1.00 98.12 89 ASP A CA 1
ATOM 659 C C . ASP A 1 89 ? -10.224 2.035 8.774 1.00 98.12 89 ASP A C 1
ATOM 661 O O . ASP A 1 89 ? -10.993 1.657 9.658 1.00 98.12 89 ASP A O 1
ATOM 665 N N . ALA A 1 90 ? -8.896 1.949 8.914 1.00 97.88 90 ALA A N 1
ATOM 666 C CA . ALA A 1 90 ? -8.270 1.418 10.122 1.00 97.88 90 ALA A CA 1
ATOM 667 C C . ALA A 1 90 ? -8.626 2.237 11.375 1.00 97.88 90 ALA A C 1
ATOM 669 O O . ALA A 1 90 ? -8.900 1.658 12.424 1.00 97.88 90 ALA A O 1
ATOM 670 N N . ARG A 1 91 ? -8.655 3.575 11.268 1.00 98.00 91 ARG A N 1
ATOM 671 C CA . ARG A 1 91 ? -9.077 4.457 12.371 1.00 98.00 91 ARG A CA 1
ATOM 672 C C . ARG A 1 91 ? -10.533 4.219 12.745 1.00 98.00 91 ARG A C 1
ATOM 674 O O . ARG A 1 91 ? -10.805 3.945 13.902 1.00 98.00 91 ARG A O 1
ATOM 681 N N . ARG A 1 92 ? -11.441 4.224 11.765 1.00 98.00 92 ARG A N 1
ATOM 682 C CA . ARG A 1 92 ? -12.870 3.959 12.001 1.00 98.00 92 ARG A CA 1
ATOM 683 C C . ARG A 1 92 ? -13.106 2.590 12.634 1.00 98.00 92 ARG A C 1
ATOM 685 O O . ARG A 1 92 ? -13.924 2.475 13.535 1.00 98.00 92 ARG A O 1
ATOM 692 N N . GLY A 1 93 ? -12.390 1.563 12.176 1.00 98.12 93 GLY A N 1
ATOM 693 C CA . GLY A 1 93 ? -12.475 0.223 12.753 1.00 98.12 93 GLY A CA 1
ATOM 694 C C . GLY A 1 93 ? -11.973 0.168 14.197 1.00 98.12 93 GLY A C 1
ATOM 695 O O . GLY A 1 93 ? -12.583 -0.498 15.027 1.00 98.12 93 GLY A O 1
ATOM 696 N N . ALA A 1 94 ? -10.892 0.887 14.512 1.00 97.75 94 ALA A N 1
ATOM 697 C CA . ALA A 1 94 ? -10.389 0.997 15.877 1.00 97.75 94 ALA A CA 1
ATOM 698 C C . ALA A 1 94 ? -11.361 1.762 16.787 1.00 97.75 94 ALA A C 1
ATOM 700 O O . ALA A 1 94 ? -11.650 1.279 17.877 1.00 97.75 94 ALA A O 1
ATOM 701 N N . ASP A 1 95 ? -11.895 2.895 16.322 1.00 98.31 95 ASP A N 1
ATOM 702 C CA . ASP A 1 95 ? -12.873 3.701 17.061 1.00 98.31 95 ASP A CA 1
ATOM 703 C C . ASP A 1 95 ? -14.129 2.872 17.368 1.00 98.31 95 ASP A C 1
ATOM 705 O O . ASP A 1 95 ? -14.545 2.781 18.519 1.00 98.31 95 ASP A O 1
ATOM 709 N N . HIS A 1 96 ? -14.662 2.157 16.372 1.00 98.06 96 HIS A N 1
ATOM 710 C CA . HIS A 1 96 ? -15.814 1.279 16.575 1.00 98.06 96 HIS A CA 1
ATOM 711 C C . HIS A 1 96 ? -15.523 0.151 17.571 1.00 98.06 96 HIS A C 1
ATOM 713 O O . HIS A 1 96 ? -16.353 -0.170 18.415 1.00 98.06 96 HIS A O 1
ATOM 719 N N . ARG A 1 97 ? -14.321 -0.439 17.520 1.00 98.00 97 ARG A N 1
ATOM 720 C CA . ARG A 1 97 ? -13.943 -1.496 18.462 1.00 98.00 97 ARG A CA 1
ATOM 721 C C . ARG A 1 97 ? -13.789 -0.974 19.890 1.00 98.00 97 ARG A C 1
ATOM 723 O O . ARG A 1 97 ? -14.053 -1.721 20.827 1.00 98.00 97 ARG A O 1
ATOM 730 N N . ILE A 1 98 ? -13.346 0.272 20.059 1.00 98.31 98 ILE A N 1
ATOM 731 C CA . ILE A 1 98 ? -13.304 0.935 21.366 1.00 98.31 98 ILE A CA 1
ATOM 732 C C . ILE A 1 98 ? -14.727 1.105 21.895 1.00 98.31 98 ILE A C 1
ATOM 734 O O . ILE A 1 98 ? -14.982 0.677 23.013 1.00 98.31 98 ILE A O 1
ATOM 738 N N . GLU A 1 99 ? -15.652 1.624 21.085 1.00 98.31 99 GLU A N 1
ATOM 739 C CA . GLU A 1 99 ? -17.062 1.782 21.475 1.00 98.31 99 GLU A CA 1
ATOM 740 C C . GLU A 1 99 ? -17.701 0.444 21.890 1.00 98.31 99 GLU A C 1
ATOM 742 O O . GLU A 1 99 ? -18.355 0.367 22.928 1.00 98.31 99 GLU A O 1
ATOM 747 N N . GLU A 1 100 ? -17.471 -0.631 21.126 1.00 98.44 100 GLU A N 1
ATOM 748 C CA . GLU A 1 100 ? -17.953 -1.978 21.471 1.00 98.44 100 GLU A CA 1
ATOM 749 C C . GLU A 1 100 ? -17.403 -2.463 22.820 1.00 98.44 100 GLU A C 1
ATOM 751 O O . GLU A 1 100 ? -18.143 -3.018 23.630 1.00 98.44 100 GLU A O 1
ATOM 756 N N . LEU A 1 101 ? -16.105 -2.260 23.069 1.00 98.19 101 LEU A N 1
ATOM 757 C CA . LEU A 1 101 ? -15.464 -2.675 24.318 1.00 98.19 101 LEU A CA 1
ATOM 758 C C . LEU A 1 101 ? -15.922 -1.826 25.505 1.00 98.19 101 LEU A C 1
ATOM 760 O O . LEU A 1 101 ? -16.099 -2.361 26.594 1.00 98.19 101 LEU A O 1
ATOM 764 N N . GLU A 1 102 ? -16.120 -0.522 25.317 1.00 98.31 102 GLU A N 1
ATOM 765 C CA . GLU A 1 102 ? -16.666 0.364 26.350 1.00 98.31 102 GLU A CA 1
ATOM 766 C C . GLU A 1 102 ? -18.093 -0.046 26.729 1.00 98.31 102 GLU A C 1
ATOM 768 O O . GLU A 1 102 ? -18.430 -0.081 27.914 1.00 98.31 102 GLU A O 1
ATOM 773 N N . GLN A 1 103 ? -18.910 -0.428 25.743 1.00 98.31 103 GLN A N 1
ATOM 774 C CA . GLN A 1 103 ? -20.240 -0.968 26.000 1.00 98.31 103 GLN A CA 1
ATOM 775 C C . GLN A 1 103 ? -20.172 -2.302 26.760 1.00 98.31 103 GLN A C 1
ATOM 777 O O . GLN A 1 103 ? -20.859 -2.460 27.768 1.00 98.31 103 GLN A O 1
ATOM 782 N N . GLU A 1 104 ? -19.322 -3.236 26.328 1.00 98.19 104 GLU A N 1
ATOM 783 C CA . GLU A 1 104 ? -19.144 -4.534 26.996 1.00 98.19 104 GLU A CA 1
ATOM 784 C C . GLU A 1 104 ? -18.668 -4.363 28.448 1.00 98.19 104 GLU A C 1
ATOM 786 O O . GLU A 1 104 ? -19.182 -5.020 29.353 1.00 98.19 104 GLU A O 1
ATOM 791 N N . VAL A 1 105 ? -17.740 -3.433 28.701 1.00 98.25 105 VAL A N 1
ATOM 792 C CA . VAL A 1 105 ? -17.298 -3.084 30.059 1.00 98.25 105 VAL A CA 1
ATOM 793 C C . VAL A 1 105 ? -18.466 -2.564 30.892 1.00 98.25 105 VAL A C 1
ATOM 795 O O . VAL A 1 105 ? -18.671 -3.056 31.997 1.00 98.25 105 VAL A O 1
ATOM 798 N N . SER A 1 106 ? -19.268 -1.636 30.362 1.00 98.31 106 SER A N 1
ATOM 799 C CA . SER A 1 106 ? -20.421 -1.092 31.088 1.00 98.31 106 SER A CA 1
ATOM 800 C C . SER A 1 106 ? -21.467 -2.164 31.424 1.00 98.31 106 SER A C 1
ATOM 802 O O . SER A 1 106 ? -22.037 -2.143 32.516 1.00 98.31 106 SER A O 1
ATOM 804 N N . GLU A 1 107 ? -21.723 -3.106 30.515 1.00 98.12 107 GLU A N 1
ATOM 805 C CA . GLU A 1 107 ? -22.657 -4.219 30.736 1.00 98.12 107 GLU A CA 1
ATOM 806 C C . GLU A 1 107 ? -22.138 -5.200 31.802 1.00 98.12 107 GLU A C 1
ATOM 808 O O . GLU A 1 107 ? -22.897 -5.665 32.662 1.00 98.12 107 GLU A O 1
ATOM 813 N N . LEU A 1 108 ? -20.836 -5.495 31.778 1.00 97.75 108 LEU A N 1
ATOM 814 C CA . LEU A 1 108 ? -20.183 -6.350 32.769 1.00 97.75 108 LEU A CA 1
ATOM 815 C C . LEU A 1 108 ? -20.138 -5.698 34.153 1.00 97.75 108 LEU A C 1
ATOM 817 O O . LEU A 1 108 ? -20.379 -6.384 35.145 1.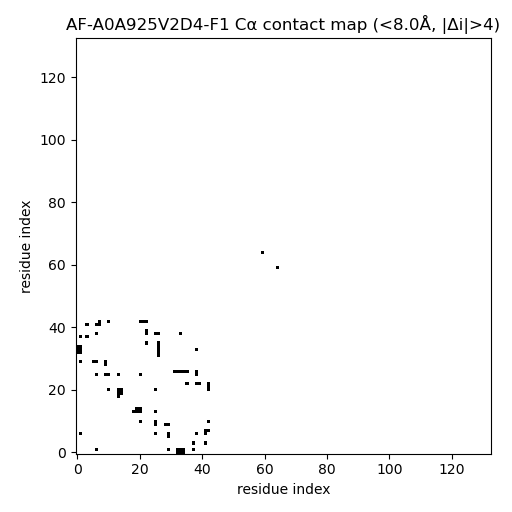00 97.75 108 LEU A O 1
ATOM 821 N N . GLU A 1 109 ? -19.866 -4.395 34.230 1.00 98.12 109 GLU A N 1
ATOM 822 C CA . GLU A 1 109 ? -19.903 -3.629 35.481 1.00 98.12 109 GLU A CA 1
ATOM 823 C C . GLU A 1 109 ? -21.305 -3.643 36.101 1.00 98.12 109 GLU A C 1
ATOM 825 O O . GLU A 1 109 ? -21.439 -3.934 37.289 1.00 98.12 109 GLU A O 1
ATOM 830 N N . GLY A 1 110 ? -22.356 -3.434 35.299 1.00 98.06 110 GLY A N 1
ATOM 831 C CA . GLY A 1 110 ? -23.739 -3.539 35.775 1.00 98.06 110 GLY A CA 1
ATOM 832 C C . GLY A 1 110 ? -24.086 -4.944 36.276 1.00 98.06 110 GLY A C 1
ATOM 833 O O . GLY A 1 110 ? -24.658 -5.106 37.352 1.00 98.06 110 GLY A O 1
ATOM 834 N N . SER A 1 111 ? -23.668 -5.979 35.542 1.00 97.56 111 SER A N 1
ATOM 835 C CA . SER A 1 111 ? -23.873 -7.376 35.953 1.00 97.56 111 SER A CA 1
ATOM 836 C C . SER A 1 111 ? -23.138 -7.717 37.256 1.00 97.56 111 SER A C 1
ATOM 838 O O . SER A 1 111 ? -23.637 -8.497 38.071 1.00 97.56 111 SER A O 1
ATOM 840 N N . LEU A 1 112 ? -21.946 -7.145 37.462 1.00 97.69 112 LEU A N 1
ATOM 841 C CA . LEU A 1 112 ? -21.175 -7.310 38.691 1.00 97.69 112 LEU A CA 1
ATOM 842 C C . LEU A 1 112 ? -21.883 -6.648 39.877 1.00 97.69 112 LEU A C 1
ATOM 844 O O . LEU A 1 112 ? -22.039 -7.297 40.909 1.00 97.69 112 LEU A O 1
ATOM 848 N N . GLU A 1 113 ? -22.355 -5.410 39.720 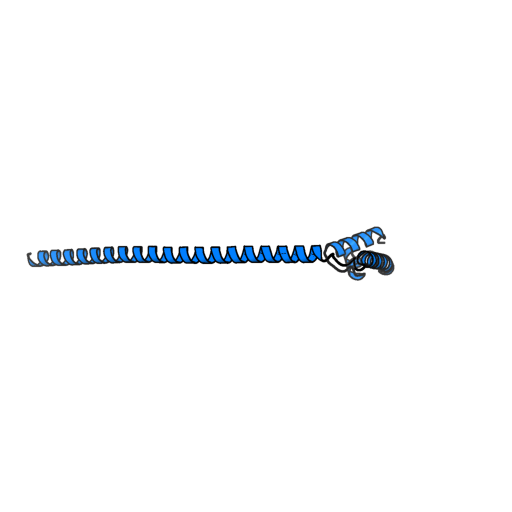1.00 97.94 113 GLU A N 1
ATOM 849 C CA . GLU A 1 113 ? -23.089 -4.686 40.767 1.00 97.94 113 GLU A CA 1
ATOM 850 C C . GLU A 1 113 ? -24.365 -5.439 41.184 1.00 97.94 113 GLU A C 1
ATOM 852 O O . GLU A 1 113 ? -24.638 -5.609 42.375 1.00 97.94 113 GLU A O 1
ATOM 857 N N . GLU A 1 114 ? -25.115 -5.977 40.217 1.00 97.56 114 GLU A N 1
ATOM 858 C CA . GLU A 1 114 ? -26.289 -6.814 40.489 1.00 97.56 114 GLU A CA 1
ATOM 859 C C . GLU A 1 114 ? -25.930 -8.086 41.271 1.00 97.56 114 GLU A C 1
ATOM 861 O O . GLU A 1 114 ? -26.608 -8.442 42.242 1.00 97.56 114 GLU A O 1
ATOM 866 N N . ALA A 1 115 ? -24.855 -8.774 40.878 1.00 96.81 115 ALA A N 1
ATOM 867 C CA . ALA A 1 115 ? -24.395 -9.977 41.563 1.00 96.81 115 ALA A CA 1
ATOM 868 C C . ALA A 1 115 ? -23.932 -9.676 42.999 1.00 96.81 115 ALA A C 1
ATOM 870 O O . ALA A 1 115 ? -24.279 -10.413 43.926 1.00 96.81 115 ALA A O 1
ATOM 871 N N . GLU A 1 116 ? -23.193 -8.584 43.204 1.00 97.25 116 GLU A N 1
ATOM 872 C CA . GLU A 1 116 ? -22.755 -8.126 44.525 1.00 97.25 116 GLU A CA 1
ATOM 873 C C . GLU A 1 116 ? -23.948 -7.788 45.426 1.00 97.25 116 GLU A C 1
ATOM 875 O O . GLU A 1 116 ? -23.995 -8.224 46.581 1.00 97.25 116 GLU A O 1
ATOM 880 N N . PHE A 1 117 ? -24.952 -7.094 44.884 1.00 97.31 117 PHE A N 1
ATOM 881 C CA . PHE A 1 117 ? -26.187 -6.789 45.601 1.00 97.31 117 PHE A CA 1
ATOM 882 C C . PHE A 1 117 ? -26.931 -8.060 46.035 1.00 97.31 117 PHE A C 1
ATOM 884 O O . PHE A 1 117 ? -27.368 -8.170 47.185 1.00 97.31 117 PHE A O 1
ATOM 891 N N . MET A 1 118 ? -27.051 -9.046 45.143 1.00 96.94 118 MET A N 1
ATOM 892 C CA . MET A 1 118 ? -27.711 -10.319 45.447 1.00 96.94 118 MET A CA 1
ATOM 893 C C . MET A 1 118 ? -26.975 -11.108 46.532 1.00 96.94 118 MET A C 1
ATOM 895 O O . MET A 1 118 ? -27.610 -11.613 47.460 1.00 96.94 118 MET A O 1
ATOM 899 N N . VAL A 1 119 ? -25.643 -11.163 46.464 1.00 96.44 119 VAL A N 1
ATOM 900 C CA . VAL A 1 119 ? -24.815 -11.813 47.488 1.00 96.44 119 VAL A CA 1
ATOM 901 C C . VAL A 1 119 ? -24.995 -11.142 48.849 1.00 96.44 119 VAL A C 1
ATOM 903 O O . VAL A 1 119 ? -25.121 -11.829 49.865 1.00 96.44 119 VAL A O 1
ATOM 906 N N . GLU A 1 120 ? -25.020 -9.811 48.902 1.00 96.19 120 GLU A N 1
ATOM 907 C CA . GLU A 1 120 ? -25.175 -9.095 50.169 1.00 96.19 120 GLU A CA 1
ATOM 908 C C . GLU A 1 120 ? -26.576 -9.276 50.767 1.00 96.19 120 GLU A C 1
ATOM 910 O O . GLU A 1 120 ? -26.726 -9.490 51.974 1.00 96.19 120 GLU A O 1
ATOM 915 N N . LYS A 1 121 ? -27.607 -9.296 49.918 1.00 95.94 121 LYS A N 1
ATOM 916 C CA . LYS A 1 121 ? -28.975 -9.616 50.327 1.00 95.94 121 LYS A CA 1
ATOM 917 C C . LYS A 1 121 ? -29.073 -11.013 50.948 1.00 95.94 121 LYS A C 1
ATOM 919 O O . LYS A 1 121 ? -29.612 -11.147 52.047 1.00 95.94 121 LYS A O 1
ATOM 924 N N . GLU A 1 122 ? -28.525 -12.039 50.296 1.00 95.25 122 GLU A N 1
ATOM 925 C CA . GLU A 1 122 ? -28.551 -13.411 50.825 1.00 95.25 122 GLU A CA 1
ATOM 926 C C . GLU A 1 122 ? -27.790 -13.541 52.152 1.00 95.25 122 GLU A C 1
ATOM 928 O O . GLU A 1 122 ? -28.232 -14.250 53.060 1.00 95.25 122 GLU A O 1
ATOM 933 N N . LYS A 1 123 ? -26.662 -12.835 52.316 1.00 94.19 123 LYS A N 1
ATOM 934 C CA . LYS A 1 123 ? -25.943 -12.792 53.601 1.00 94.19 123 LYS A CA 1
ATOM 935 C C . LYS A 1 123 ? -26.803 -12.197 54.711 1.00 94.19 123 LYS A C 1
ATOM 937 O O . LYS A 1 123 ? -26.826 -12.749 55.812 1.00 94.19 123 LYS A O 1
ATOM 942 N N . HIS A 1 124 ? -27.500 -11.094 54.439 1.00 92.00 124 HIS A N 1
ATOM 943 C CA . HIS A 1 124 ? -28.393 -10.467 55.411 1.00 92.00 124 HIS A CA 1
ATOM 944 C C . HIS A 1 124 ? -29.562 -11.380 55.798 1.00 92.00 124 HIS A C 1
ATOM 946 O O . HIS A 1 124 ? -29.859 -11.515 56.987 1.00 92.00 124 HIS A O 1
ATOM 952 N N . GLU A 1 125 ? -30.188 -12.042 54.824 1.00 92.88 125 GLU A N 1
ATOM 953 C CA . GLU A 1 125 ? -31.270 -13.001 55.071 1.00 92.88 125 GLU A CA 1
ATOM 954 C C . GLU A 1 125 ? -30.787 -14.189 55.920 1.00 92.88 125 GLU A C 1
ATOM 956 O O . GLU A 1 125 ? -31.401 -14.518 56.939 1.00 92.88 125 GLU A O 1
ATOM 961 N N . ASN A 1 126 ? -29.633 -14.774 55.580 1.00 87.75 126 ASN A N 1
ATOM 962 C CA . ASN A 1 126 ? -29.035 -15.866 56.351 1.00 87.75 126 ASN A CA 1
ATOM 963 C C . ASN A 1 126 ? -28.659 -15.448 57.780 1.00 87.75 126 ASN A C 1
ATOM 965 O O . ASN A 1 126 ? -28.899 -16.202 58.724 1.00 87.75 126 ASN A O 1
ATOM 969 N N . ALA A 1 127 ? -28.106 -14.246 57.969 1.00 89.75 127 ALA A N 1
ATOM 970 C CA . ALA A 1 127 ? -27.778 -13.731 59.298 1.00 89.75 127 ALA A CA 1
ATOM 971 C C . ALA A 1 127 ? -29.026 -13.574 60.187 1.00 89.75 127 ALA A C 1
ATOM 973 O O . ALA A 1 127 ? -28.978 -13.902 61.374 1.00 89.75 127 ALA A O 1
ATOM 974 N N . GLY A 1 128 ? -30.150 -13.127 59.614 1.00 87.62 128 GLY A N 1
ATOM 975 C CA . GLY A 1 128 ? -31.431 -13.041 60.319 1.00 87.62 128 GLY A CA 1
ATOM 97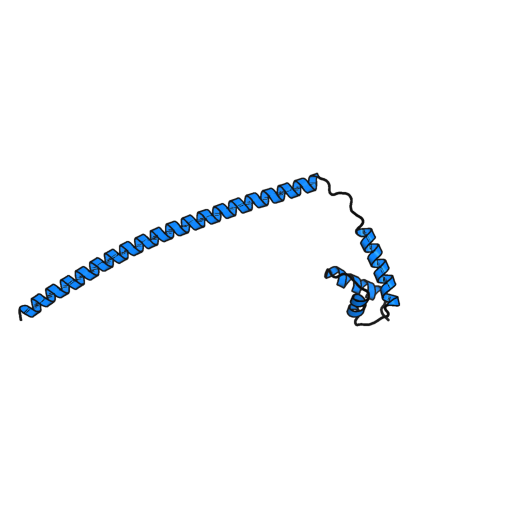6 C C . GLY A 1 128 ? -31.976 -14.411 60.738 1.00 87.62 128 GLY A C 1
ATOM 977 O O . GLY A 1 128 ? -32.438 -14.577 61.869 1.00 87.62 128 GLY A O 1
ATOM 978 N N . LEU A 1 129 ? -31.865 -15.419 59.868 1.00 84.69 129 LEU A N 1
ATOM 979 C CA . LEU A 1 129 ? -32.287 -16.789 60.182 1.00 84.69 129 LEU A CA 1
ATOM 980 C C . LEU A 1 129 ? -31.473 -17.394 61.334 1.00 84.69 129 LEU A C 1
ATOM 982 O O . LEU A 1 129 ? -32.052 -18.013 62.225 1.00 84.69 129 LEU A O 1
ATOM 986 N N . VAL A 1 130 ? -30.156 -17.167 61.364 1.00 82.31 130 VAL A N 1
ATOM 987 C CA . VAL A 1 130 ? -29.272 -17.668 62.433 1.00 82.31 130 VAL A CA 1
ATOM 988 C C . VAL A 1 130 ? -29.596 -17.049 63.799 1.00 82.31 130 VAL A C 1
ATOM 990 O O . VAL A 1 130 ? -29.460 -17.730 64.807 1.00 82.31 130 VAL A O 1
ATOM 993 N N . GLN A 1 131 ? -30.049 -15.793 63.864 1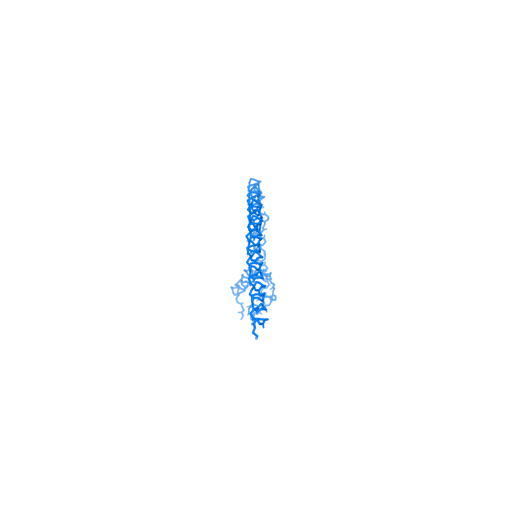.00 72.75 131 GLN A N 1
ATOM 994 C CA . GLN A 1 131 ? -30.415 -15.145 65.136 1.00 72.75 131 GLN A CA 1
ATOM 995 C C . GLN A 1 131 ? -31.765 -15.599 65.713 1.00 72.75 131 GLN A C 1
ATOM 997 O O . GLN A 1 131 ? -32.065 -15.290 66.865 1.00 72.75 131 GLN A O 1
ATOM 1002 N N . THR A 1 132 ? -32.589 -16.293 64.924 1.00 70.00 132 THR A N 1
ATOM 1003 C CA . THR A 1 132 ? -33.957 -16.681 65.314 1.00 70.00 132 THR A 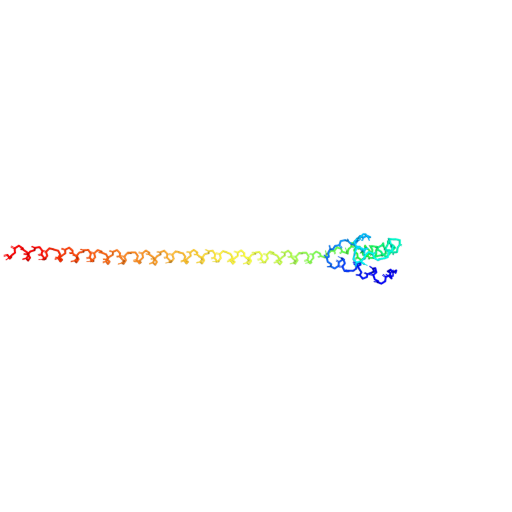CA 1
ATOM 1004 C C . THR A 1 132 ? -34.039 -18.125 65.847 1.00 70.00 132 THR A C 1
ATOM 1006 O O . THR A 1 132 ? -35.100 -18.546 66.307 1.00 70.00 132 THR A O 1
ATOM 1009 N N . ILE A 1 133 ? -32.933 -18.880 65.795 1.00 56.97 133 ILE A N 1
ATOM 1010 C CA . ILE A 1 133 ? -32.793 -20.267 66.284 1.00 56.97 133 ILE A CA 1
ATOM 1011 C C . ILE A 1 133 ? -32.072 -20.266 67.633 1.00 56.97 133 ILE A C 1
ATOM 1013 O O . ILE A 1 133 ? -32.533 -21.002 68.535 1.00 56.97 133 ILE A O 1
#

Solvent-accessible surface area (backbone atoms only — not comparable to full-atom values): 7511 Å² total; per-residue (Å²): 125,66,51,73,66,58,53,52,50,36,40,48,53,35,46,75,72,73,42,85,71,40,72,66,58,39,30,56,68,50,72,67,49,55,52,69,84,66,45,46,61,55,52,51,51,49,52,51,53,50,49,64,71,62,46,85,69,79,80,78,59,66,70,58,55,52,51,51,52,53,51,52,52,51,52,49,54,50,51,53,50,50,55,49,52,55,52,49,52,52,48,52,54,49,53,52,51,49,54,53,51,54,49,52,50,52,55,50,53,53,52,47,54,53,51,53,50,52,54,52,50,52,50,54,54,51,54,54,55,64,75,74,112

pLDDT: mean 90.77, std 9.37, range [56.97, 98.44]

Sequence (133 aa):
MASKEEIEAAIARLATNGEDPTVRKVWDELGKSGSFSQINPVLSAWKRAKAAKSAPGSPVPDVLTDTAIALVAKCWTLAERKATDDAQDARRGADHRIEELEQEVSELEGSLEEAEFMVEKEKHENAGLVQTI